Protein AF-A0A951R5T4-F1 (afdb_monomer)

Nearest PDB structures (foldseek):
  4wpy-assembly1_A-2  TM=4.266E-01  e=3.455E-01  Mycobacterium tuberculosis H37Rv
  3v68-assembly1_A  TM=2.823E-01  e=1.811E-01  Pyrococcus furiosus DSM 3638
  6xiq-assembly1_T  TM=3.779E-01  e=1.341E+00  Saccharomyces cerevisiae
  8bik-assembly2_E  TM=6.787E-01  e=8.719E+00  Homo sapiens
  8bik-assembly1_B  TM=6.811E-01  e=9.301E+00  Homo sapiens

pLDDT: mean 79.13, std 13.41, range [44.34, 94.44]

Structure (mmCIF, N/CA/C/O backbone):
data_AF-A0A951R5T4-F1
#
_entry.id   AF-A0A951R5T4-F1
#
loop_
_atom_site.group_PDB
_atom_site.id
_atom_site.type_symbol
_atom_site.label_atom_id
_atom_site.label_alt_id
_atom_site.label_comp_id
_atom_site.label_asym_id
_atom_site.label_entity_id
_atom_site.label_seq_id
_atom_site.pdbx_PDB_ins_code
_atom_site.Cartn_x
_atom_site.Cartn_y
_atom_site.Cartn_z
_atom_site.occupancy
_atom_site.B_iso_or_equiv
_atom_site.auth_seq_id
_atom_site.auth_comp_id
_atom_site.auth_asym_id
_atom_site.auth_atom_id
_atom_site.pdbx_PDB_model_num
ATOM 1 N N . MET A 1 1 ? -2.913 7.608 12.277 1.00 62.88 1 MET A N 1
ATOM 2 C CA . MET A 1 1 ? -2.648 6.157 12.158 1.00 62.88 1 MET A CA 1
ATOM 3 C C . MET A 1 1 ? -1.149 5.922 12.287 1.00 62.88 1 MET A C 1
ATOM 5 O O . MET A 1 1 ? -0.393 6.751 11.792 1.00 62.88 1 MET A O 1
ATOM 9 N N . ASN A 1 2 ? -0.712 4.875 12.992 1.00 77.56 2 ASN A N 1
ATOM 10 C CA . ASN A 1 2 ? 0.714 4.614 13.211 1.00 77.56 2 ASN A CA 1
ATOM 11 C C . ASN A 1 2 ? 1.318 3.940 11.963 1.00 77.56 2 ASN A C 1
ATOM 13 O O . ASN A 1 2 ? 1.061 2.765 11.706 1.00 77.56 2 ASN A O 1
ATOM 17 N N . LYS A 1 3 ? 2.085 4.705 11.175 1.00 82.94 3 LYS A N 1
ATOM 18 C CA . LYS A 1 3 ? 2.721 4.232 9.934 1.00 82.94 3 LYS A CA 1
ATOM 19 C C . LYS A 1 3 ? 3.720 3.103 10.186 1.00 82.94 3 LYS A C 1
ATOM 21 O O . LYS A 1 3 ? 3.840 2.217 9.347 1.00 82.94 3 LYS A O 1
ATOM 26 N N . ASP A 1 4 ? 4.369 3.089 11.348 1.00 84.19 4 ASP A N 1
ATOM 27 C CA . ASP A 1 4 ? 5.335 2.047 11.693 1.00 84.19 4 ASP A CA 1
ATOM 28 C C . ASP A 1 4 ? 4.651 0.702 11.945 1.00 84.19 4 ASP A C 1
ATOM 30 O O . ASP A 1 4 ? 5.157 -0.324 11.498 1.00 84.19 4 ASP A O 1
ATOM 34 N N . LEU A 1 5 ? 3.462 0.698 12.563 1.00 82.25 5 LEU A N 1
ATOM 35 C CA . LEU A 1 5 ? 2.660 -0.525 12.715 1.00 82.25 5 LEU A CA 1
ATOM 36 C C . LEU A 1 5 ? 2.223 -1.088 11.357 1.00 82.25 5 LEU A C 1
ATOM 38 O O . LEU A 1 5 ? 2.315 -2.291 11.135 1.00 82.25 5 LEU A O 1
ATOM 42 N N . ILE A 1 6 ? 1.801 -0.228 10.423 1.00 84.38 6 ILE A N 1
ATOM 43 C CA . ILE A 1 6 ? 1.448 -0.664 9.062 1.00 84.38 6 ILE A CA 1
ATOM 44 C C . ILE A 1 6 ? 2.676 -1.232 8.357 1.00 84.38 6 ILE A C 1
ATOM 46 O O . ILE A 1 6 ? 2.594 -2.306 7.769 1.00 84.38 6 ILE A O 1
ATOM 50 N N . ARG A 1 7 ? 3.818 -0.539 8.445 1.00 88.56 7 ARG A N 1
ATOM 51 C CA . ARG A 1 7 ? 5.074 -0.976 7.827 1.00 88.56 7 ARG A CA 1
ATOM 52 C C . ARG A 1 7 ? 5.498 -2.354 8.346 1.00 88.56 7 ARG A C 1
ATOM 54 O O . ARG A 1 7 ? 5.898 -3.196 7.550 1.00 88.56 7 ARG A O 1
ATOM 61 N N . GLN A 1 8 ? 5.368 -2.599 9.651 1.00 88.56 8 GLN A N 1
ATOM 62 C CA . GLN A 1 8 ? 5.621 -3.907 10.274 1.00 88.56 8 GLN A CA 1
ATOM 63 C C . GLN A 1 8 ? 4.601 -4.975 9.862 1.00 88.56 8 GLN A C 1
ATOM 65 O O . GLN A 1 8 ? 4.933 -6.157 9.814 1.00 88.56 8 GLN A O 1
ATOM 70 N N . GLY A 1 9 ? 3.371 -4.564 9.557 1.00 88.69 9 GLY A N 1
ATOM 71 C CA . GLY A 1 9 ? 2.310 -5.444 9.088 1.00 88.69 9 GLY A CA 1
ATOM 72 C C . GLY A 1 9 ? 2.483 -5.922 7.646 1.00 88.69 9 GLY A C 1
ATOM 73 O O . G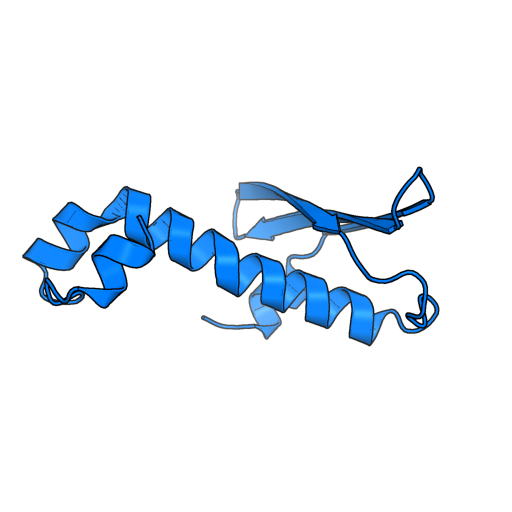LY A 1 9 ? 1.842 -6.902 7.279 1.00 88.69 9 GLY A O 1
ATOM 74 N N . ILE A 1 10 ? 3.315 -5.281 6.815 1.00 91.19 10 ILE A N 1
ATOM 75 C CA . ILE A 1 10 ? 3.557 -5.720 5.429 1.00 91.19 10 ILE A CA 1
ATOM 76 C C . ILE A 1 10 ? 4.229 -7.097 5.457 1.00 91.19 10 ILE A C 1
ATOM 78 O O . ILE A 1 10 ? 5.387 -7.231 5.845 1.00 91.19 10 ILE A O 1
ATOM 82 N N . THR A 1 11 ? 3.498 -8.126 5.029 1.00 91.69 11 THR A N 1
ATOM 83 C CA . THR A 1 11 ? 3.968 -9.517 5.064 1.00 91.69 11 THR A CA 1
ATOM 84 C C . THR A 1 11 ? 4.678 -9.912 3.780 1.00 91.69 11 THR A C 1
ATOM 86 O O . THR A 1 11 ? 5.624 -10.695 3.818 1.00 91.69 11 THR A O 1
ATOM 89 N N . SER A 1 12 ? 4.237 -9.378 2.640 1.00 93.38 12 SER A N 1
ATOM 90 C CA . SER A 1 12 ? 4.880 -9.603 1.350 1.00 93.38 12 SER A CA 1
ATOM 91 C C . SER A 1 12 ? 4.510 -8.514 0.350 1.00 93.38 12 SER A C 1
ATOM 93 O O . SER A 1 12 ? 3.467 -7.867 0.470 1.00 93.38 12 SER A O 1
ATOM 95 N N . TYR A 1 13 ? 5.366 -8.323 -0.648 1.00 94.44 13 TYR A N 1
ATOM 96 C CA . TYR A 1 13 ? 5.029 -7.579 -1.852 1.00 94.44 13 TYR A CA 1
ATOM 97 C C . TYR A 1 13 ? 5.744 -8.183 -3.059 1.00 94.44 13 TYR A C 1
ATOM 99 O O . TYR A 1 13 ? 6.769 -8.852 -2.926 1.00 94.44 13 TYR A O 1
ATOM 107 N N . SER A 1 14 ? 5.193 -7.940 -4.241 1.00 93.44 14 SER A N 1
ATOM 108 C CA . SER A 1 14 ? 5.791 -8.290 -5.523 1.00 93.44 14 SER A CA 1
ATOM 109 C C . SER A 1 14 ? 5.619 -7.133 -6.495 1.00 93.44 14 SER A C 1
ATOM 111 O O . SER A 1 14 ? 4.647 -6.382 -6.409 1.00 93.44 14 SER A O 1
ATOM 113 N N . ILE A 1 15 ? 6.585 -6.993 -7.397 1.00 91.69 15 ILE A N 1
ATOM 114 C CA . ILE A 1 15 ? 6.544 -6.022 -8.486 1.00 91.69 15 ILE A CA 1
ATOM 115 C C . ILE A 1 15 ? 6.310 -6.812 -9.766 1.00 91.69 15 ILE A C 1
ATOM 117 O O . ILE A 1 15 ? 7.062 -7.744 -10.058 1.00 91.69 15 ILE A O 1
ATOM 121 N N . GLN A 1 16 ? 5.260 -6.466 -10.501 1.00 90.31 16 GLN A N 1
ATOM 122 C CA . GLN A 1 16 ? 4.921 -7.089 -11.772 1.00 90.31 16 GLN A CA 1
ATOM 123 C C . GLN A 1 16 ? 5.144 -6.096 -12.905 1.00 90.31 16 GLN A C 1
ATOM 125 O O . GLN A 1 16 ? 4.661 -4.968 -12.865 1.00 90.31 16 GLN A O 1
ATOM 130 N N . PHE A 1 17 ? 5.892 -6.542 -13.911 1.00 88.44 17 PHE A N 1
ATOM 131 C CA . PHE A 1 17 ? 6.131 -5.806 -15.146 1.00 88.44 17 PHE A CA 1
ATOM 132 C C . PHE A 1 17 ? 5.189 -6.378 -16.206 1.00 88.44 17 PHE A C 1
ATOM 134 O O . PHE A 1 17 ? 5.456 -7.445 -16.760 1.00 88.44 17 PHE A O 1
ATOM 141 N N . THR A 1 18 ? 4.052 -5.716 -16.411 1.00 82.00 18 THR A N 1
ATOM 142 C CA . THR A 1 18 ? 3.076 -6.052 -17.459 1.00 82.00 18 THR A CA 1
ATOM 143 C C . THR A 1 18 ? 3.074 -4.940 -18.517 1.00 82.00 18 THR A C 1
ATOM 145 O O . THR A 1 18 ? 4.140 -4.429 -18.845 1.00 82.00 18 THR A O 1
ATOM 148 N N . ASP A 1 19 ? 1.907 -4.521 -19.020 1.00 82.25 19 ASP A N 1
ATOM 149 C CA . ASP A 1 19 ? 1.758 -3.275 -19.790 1.00 82.25 19 ASP A CA 1
ATOM 150 C C . ASP A 1 19 ? 1.978 -2.023 -18.914 1.00 82.25 19 ASP A C 1
ATOM 152 O O . ASP A 1 19 ? 2.082 -0.906 -19.420 1.00 82.25 19 ASP A O 1
ATOM 156 N N . LYS A 1 20 ? 1.988 -2.207 -17.586 1.00 85.00 20 LYS A N 1
ATOM 157 C CA . LYS A 1 20 ? 2.332 -1.219 -16.560 1.00 85.00 20 LYS A CA 1
ATOM 158 C C . LYS A 1 20 ? 3.163 -1.891 -15.472 1.00 85.00 20 LYS A C 1
ATOM 160 O O . LYS A 1 20 ? 3.112 -3.114 -15.303 1.00 85.00 20 LYS A O 1
ATOM 165 N N . VAL A 1 21 ? 3.887 -1.088 -14.697 1.00 89.06 21 VAL A N 1
ATOM 166 C CA . VAL A 1 21 ? 4.547 -1.574 -13.482 1.00 89.06 21 VAL A CA 1
ATOM 167 C C . VAL A 1 21 ? 3.571 -1.491 -12.315 1.00 89.06 21 VAL A C 1
ATOM 169 O O . VAL A 1 21 ? 3.061 -0.420 -11.981 1.00 89.06 21 VAL A O 1
ATOM 172 N N . GLU A 1 22 ? 3.319 -2.630 -11.680 1.00 92.12 22 GLU A N 1
ATOM 173 C CA . GLU A 1 22 ? 2.373 -2.762 -10.575 1.00 92.12 22 GLU A CA 1
ATOM 174 C C . GLU A 1 22 ? 3.065 -3.292 -9.321 1.00 92.12 22 GLU A C 1
ATOM 176 O O . GLU A 1 22 ? 3.887 -4.207 -9.384 1.00 92.12 22 GLU A O 1
ATOM 181 N N . ILE A 1 23 ? 2.703 -2.741 -8.161 1.00 92.62 23 ILE A N 1
ATOM 182 C CA . ILE A 1 23 ? 3.051 -3.306 -6.856 1.00 92.62 23 ILE A CA 1
ATOM 183 C C . ILE A 1 23 ? 1.825 -4.018 -6.322 1.00 92.62 23 ILE A C 1
ATOM 185 O O . ILE A 1 23 ? 0.805 -3.378 -6.082 1.00 92.62 23 ILE A O 1
ATOM 189 N N . LEU A 1 24 ? 1.951 -5.316 -6.073 1.00 93.38 24 LEU A N 1
ATOM 190 C CA . LEU A 1 24 ? 0.977 -6.097 -5.323 1.00 93.38 24 LEU A CA 1
ATOM 191 C C . LEU A 1 24 ? 1.536 -6.343 -3.931 1.00 93.38 24 LEU A C 1
ATOM 193 O O . LEU A 1 24 ? 2.691 -6.747 -3.794 1.00 93.38 24 LEU A O 1
ATOM 197 N N . TYR A 1 25 ? 0.732 -6.133 -2.898 1.00 93.25 25 TYR A N 1
ATOM 198 C CA . TYR A 1 25 ? 1.165 -6.303 -1.519 1.00 93.25 25 TYR A CA 1
ATOM 199 C C . TYR A 1 25 ? 0.107 -6.999 -0.672 1.00 93.25 25 TYR A C 1
ATOM 201 O O . TYR A 1 25 ? -1.097 -6.905 -0.918 1.00 93.25 25 TYR A O 1
ATOM 209 N N . SER A 1 26 ? 0.579 -7.664 0.375 1.00 92.00 26 SER A N 1
ATOM 210 C CA . SER A 1 26 ? -0.237 -8.174 1.464 1.00 92.00 26 SER A CA 1
ATOM 211 C C . SER A 1 26 ? 0.263 -7.594 2.776 1.00 92.00 26 SER A C 1
ATOM 213 O O . SER A 1 26 ? 1.469 -7.500 3.016 1.00 92.00 26 SER A O 1
ATOM 215 N N . PHE A 1 27 ? -0.658 -7.227 3.653 1.00 89.12 27 PHE A N 1
ATOM 216 C CA . PHE A 1 27 ? -0.313 -6.788 4.992 1.00 89.12 27 PHE A CA 1
ATOM 217 C C . PHE A 1 27 ? -1.334 -7.308 5.999 1.00 89.12 27 PHE A C 1
ATOM 219 O O . PHE A 1 27 ? -2.500 -7.545 5.678 1.00 89.12 27 PHE A O 1
ATOM 226 N N . LYS A 1 28 ? -0.867 -7.527 7.222 1.00 87.00 28 LYS A N 1
ATOM 227 C CA . LYS A 1 28 ? -1.656 -8.021 8.337 1.00 87.00 28 LYS A CA 1
ATOM 228 C C . LYS A 1 28 ? -1.824 -6.908 9.361 1.00 87.00 28 LYS A C 1
ATOM 230 O O . LYS A 1 28 ? -0.832 -6.357 9.834 1.00 87.00 28 LYS A O 1
ATOM 235 N N . LEU A 1 29 ? -3.069 -6.602 9.703 1.00 80.44 29 LEU A N 1
ATOM 236 C CA . LEU A 1 29 ? -3.412 -5.717 10.812 1.00 80.44 29 LEU A CA 1
ATOM 237 C C . LEU A 1 29 ? -4.160 -6.553 11.847 1.00 80.44 29 LEU A C 1
ATOM 239 O O . LEU A 1 29 ? -5.233 -7.072 11.555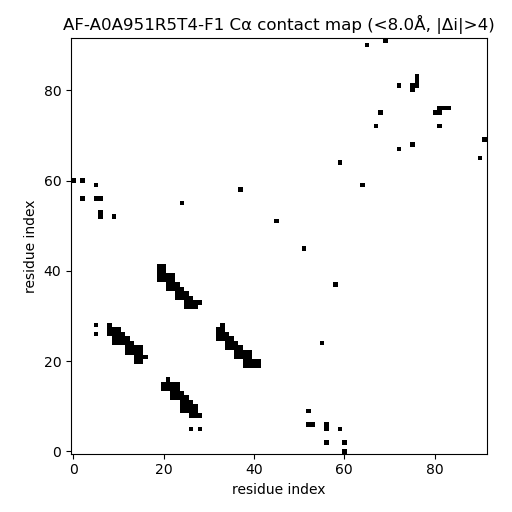 1.00 80.44 29 LEU A O 1
ATOM 243 N N . ASP A 1 30 ? -3.555 -6.739 13.018 1.00 77.12 30 ASP A N 1
ATOM 244 C CA . ASP A 1 30 ? -4.028 -7.665 14.053 1.00 77.12 30 ASP A CA 1
ATOM 245 C C . ASP A 1 30 ? -4.282 -9.086 13.513 1.00 77.12 30 ASP A C 1
ATOM 247 O O . ASP A 1 30 ? -3.333 -9.837 13.275 1.00 77.12 30 ASP A O 1
ATOM 251 N N . SER A 1 31 ? -5.542 -9.478 13.313 1.00 77.69 31 SER A N 1
ATOM 252 C CA . SER A 1 31 ? -5.949 -10.779 12.765 1.00 77.69 31 SER A CA 1
ATOM 253 C C . SER A 1 31 ? -6.190 -10.774 11.258 1.00 77.69 31 SER A C 1
ATOM 255 O O . SER A 1 31 ? -6.209 -11.845 10.649 1.00 77.69 31 SER A O 1
ATOM 257 N N . ASP A 1 32 ? -6.339 -9.599 10.653 1.00 81.94 32 ASP A N 1
ATOM 258 C CA . ASP A 1 32 ? -6.906 -9.467 9.319 1.00 81.94 32 ASP A CA 1
ATOM 259 C C . ASP A 1 32 ? -5.803 -9.344 8.276 1.00 81.94 32 ASP A C 1
ATOM 261 O O . ASP A 1 32 ? -4.994 -8.411 8.291 1.00 81.94 32 ASP A O 1
ATOM 265 N N . LEU A 1 33 ? -5.777 -10.301 7.348 1.00 85.12 33 LEU A N 1
ATOM 266 C CA . LEU A 1 33 ? -4.935 -10.231 6.163 1.00 85.12 33 LEU A CA 1
ATOM 267 C C . LEU A 1 33 ? -5.671 -9.436 5.088 1.00 85.12 33 LEU A C 1
ATOM 269 O O . LEU A 1 33 ? -6.752 -9.825 4.646 1.00 85.12 33 LEU A O 1
ATOM 273 N N . LYS A 1 34 ? -5.058 -8.346 4.637 1.00 85.31 34 LYS A N 1
ATOM 274 C CA . LYS A 1 34 ? -5.552 -7.543 3.524 1.00 85.31 34 LYS A CA 1
ATOM 275 C C . LYS A 1 34 ? -4.527 -7.528 2.401 1.00 85.31 34 LYS A C 1
ATOM 277 O O . LYS A 1 34 ? -3.318 -7.517 2.637 1.00 85.31 34 LYS A O 1
ATOM 282 N N . CYS A 1 35 ? -5.031 -7.505 1.176 1.00 88.44 35 CYS A N 1
ATOM 283 C CA . CYS A 1 35 ? -4.226 -7.405 -0.033 1.00 88.44 35 CYS A CA 1
ATOM 284 C C . CYS A 1 35 ? -4.608 -6.136 -0.789 1.00 88.44 35 CYS A C 1
ATOM 286 O O . CYS A 1 35 ? -5.750 -5.683 -0.718 1.00 88.44 35 CYS A O 1
ATOM 288 N N . GLY A 1 36 ? -3.657 -5.573 -1.517 1.00 88.19 36 GLY A N 1
ATOM 289 C CA . GLY A 1 36 ? -3.893 -4.425 -2.376 1.00 88.19 36 GLY A CA 1
ATOM 290 C C . GLY A 1 36 ? -2.893 -4.388 -3.515 1.00 88.19 36 GLY A C 1
ATOM 291 O O . GLY A 1 36 ? -1.894 -5.110 -3.512 1.00 88.19 36 GLY A O 1
ATOM 292 N N . TYR A 1 37 ? -3.177 -3.542 -4.494 1.00 92.00 37 TYR A N 1
ATOM 293 C CA . TYR A 1 37 ? -2.253 -3.273 -5.580 1.00 92.00 37 TYR A CA 1
ATOM 294 C C . TYR A 1 37 ? -2.372 -1.826 -6.045 1.00 92.00 37 TYR A C 1
ATOM 296 O O . TYR A 1 37 ? -3.407 -1.190 -5.838 1.00 92.00 37 TYR A O 1
ATOM 304 N N . PHE A 1 38 ? -1.312 -1.311 -6.662 1.00 91.25 38 PHE A N 1
ATOM 305 C CA . PHE A 1 38 ? -1.328 -0.022 -7.346 1.00 91.25 38 PHE A CA 1
ATOM 306 C C . PHE A 1 38 ? -0.278 0.048 -8.451 1.00 91.25 38 PHE A C 1
ATOM 308 O O . PHE A 1 38 ? 0.730 -0.657 -8.425 1.00 91.25 38 PHE A O 1
ATOM 315 N N . ASN A 1 39 ? -0.528 0.936 -9.412 1.00 90.69 39 ASN A N 1
ATOM 316 C CA . ASN A 1 39 ? 0.386 1.223 -10.511 1.00 90.69 39 ASN A CA 1
ATOM 317 C C . ASN A 1 39 ? 1.464 2.216 -10.071 1.00 90.69 39 ASN A C 1
ATOM 319 O O . ASN A 1 39 ? 1.178 3.171 -9.344 1.00 90.69 39 ASN A O 1
ATOM 323 N N . ILE A 1 40 ? 2.681 2.027 -10.567 1.00 86.69 40 ILE A N 1
ATOM 324 C CA . ILE A 1 40 ? 3.810 2.935 -10.370 1.00 86.69 40 ILE A CA 1
ATOM 325 C C . ILE A 1 40 ? 4.423 3.321 -11.713 1.00 86.69 40 ILE A C 1
ATOM 327 O O . ILE A 1 40 ? 4.254 2.624 -12.711 1.00 86.69 40 ILE A O 1
ATOM 331 N N . ASN A 1 41 ? 5.120 4.456 -11.736 1.00 81.38 41 ASN A N 1
ATOM 332 C CA . ASN A 1 41 ? 5.830 4.883 -12.935 1.00 81.38 41 ASN A CA 1
ATOM 333 C C . ASN A 1 41 ? 7.034 3.961 -13.201 1.00 81.38 41 ASN A C 1
ATOM 335 O O . ASN A 1 41 ? 7.702 3.530 -12.260 1.00 81.38 41 ASN A O 1
ATOM 339 N N . GLU A 1 42 ? 7.326 3.694 -14.472 1.00 75.44 42 GLU A N 1
ATOM 340 C CA . GLU A 1 42 ? 8.412 2.794 -14.887 1.00 7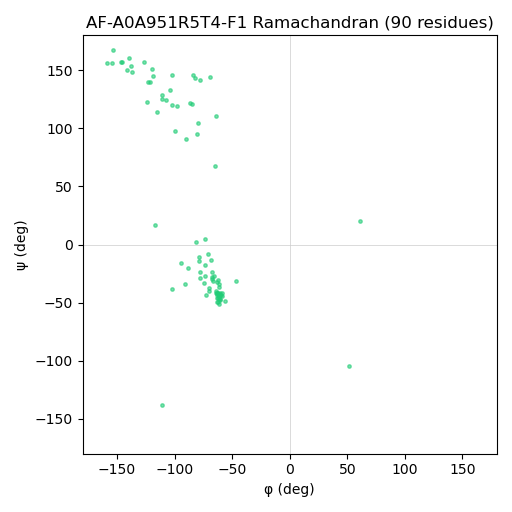5.44 42 GLU A CA 1
ATOM 341 C C . GLU A 1 42 ? 9.799 3.361 -14.547 1.00 75.44 42 GLU A C 1
ATOM 343 O O . GLU A 1 42 ? 10.742 2.608 -14.321 1.00 75.44 42 GLU A O 1
ATOM 348 N N . ASP A 1 43 ? 9.903 4.687 -14.413 1.00 80.81 43 ASP A N 1
ATOM 349 C CA . ASP A 1 43 ? 11.146 5.411 -14.108 1.00 80.81 43 ASP A CA 1
ATOM 350 C C . ASP A 1 43 ? 11.619 5.273 -12.645 1.00 80.81 43 ASP A C 1
ATOM 352 O O . ASP A 1 43 ? 12.565 5.942 -12.215 1.00 80.81 43 ASP A O 1
ATOM 356 N N . MET A 1 44 ? 10.946 4.458 -11.830 1.00 80.81 44 MET A N 1
ATOM 357 C CA . MET A 1 44 ? 11.247 4.344 -10.406 1.00 80.81 44 MET A CA 1
ATOM 358 C C . MET A 1 44 ? 12.386 3.364 -10.112 1.00 80.81 44 MET A C 1
ATOM 360 O O . MET A 1 44 ? 12.535 2.317 -10.735 1.00 80.81 44 MET A O 1
ATOM 364 N N . ASN A 1 45 ? 13.182 3.665 -9.083 1.00 81.88 45 ASN A N 1
ATOM 365 C CA . ASN A 1 45 ? 14.231 2.756 -8.634 1.00 81.88 45 ASN A CA 1
ATOM 366 C C . ASN A 1 45 ? 13.660 1.639 -7.742 1.00 81.88 45 ASN A C 1
ATOM 368 O O . ASN A 1 45 ? 13.552 1.794 -6.524 1.00 81.88 45 ASN A O 1
ATOM 372 N N . PHE A 1 46 ? 13.368 0.488 -8.348 1.00 82.50 46 PHE A N 1
ATOM 373 C CA . PHE A 1 46 ? 12.835 -0.695 -7.658 1.00 82.50 46 PHE A CA 1
ATOM 374 C C . PHE A 1 46 ? 13.844 -1.409 -6.743 1.00 82.50 46 PHE A C 1
ATOM 376 O O . PHE A 1 46 ? 13.460 -2.293 -5.981 1.00 82.50 46 PHE A O 1
ATOM 383 N N . ASN A 1 47 ? 15.127 -1.029 -6.764 1.00 85.00 47 ASN A N 1
ATOM 384 C CA . ASN A 1 47 ? 16.126 -1.604 -5.855 1.00 85.00 47 ASN A CA 1
ATOM 385 C C . ASN A 1 47 ? 16.051 -1.006 -4.442 1.00 85.00 47 ASN A C 1
ATOM 387 O O . ASN A 1 47 ? 16.680 -1.523 -3.518 1.00 85.00 47 ASN A O 1
ATOM 391 N N . ASN A 1 48 ? 15.294 0.079 -4.249 1.00 89.25 48 ASN A N 1
ATOM 392 C CA . ASN A 1 48 ? 15.104 0.682 -2.938 1.00 89.25 48 ASN A CA 1
ATOM 393 C C . ASN A 1 48 ? 13.883 0.072 -2.230 1.00 89.25 48 ASN A C 1
ATOM 395 O O . ASN A 1 48 ? 12.757 0.551 -2.360 1.00 89.25 48 ASN A O 1
ATOM 399 N N . GLN A 1 49 ? 14.123 -0.985 -1.453 1.00 87.62 49 GLN A N 1
ATOM 400 C CA . GLN A 1 49 ? 13.067 -1.685 -0.715 1.00 87.62 49 GLN A CA 1
ATOM 401 C C . GLN A 1 49 ? 12.349 -0.800 0.312 1.00 87.62 49 GLN A C 1
ATOM 403 O O . GLN A 1 49 ? 11.151 -0.977 0.528 1.00 87.62 49 GLN A O 1
ATOM 408 N N . GLU A 1 50 ? 13.052 0.143 0.942 1.00 89.31 50 GLU A N 1
ATOM 409 C CA . GLU A 1 50 ? 12.440 1.048 1.920 1.00 89.31 50 GLU A CA 1
ATOM 410 C C . GLU A 1 50 ? 11.505 2.045 1.230 1.00 89.31 50 GLU A C 1
ATOM 412 O O . GLU A 1 50 ? 10.381 2.235 1.683 1.00 89.31 50 GLU A O 1
ATOM 417 N N . LEU A 1 51 ? 11.895 2.566 0.060 1.00 90.25 51 LEU A N 1
ATOM 418 C CA . LEU A 1 51 ? 11.009 3.392 -0.764 1.00 90.25 51 LEU A CA 1
ATOM 419 C C . LEU A 1 51 ? 9.733 2.633 -1.161 1.00 90.25 51 LEU A C 1
ATOM 421 O O . LEU A 1 51 ? 8.638 3.176 -1.051 1.00 90.25 51 LEU A O 1
ATOM 425 N N . ILE A 1 52 ? 9.856 1.370 -1.579 1.00 90.94 52 ILE A N 1
ATOM 426 C CA . ILE A 1 52 ? 8.700 0.538 -1.947 1.00 90.94 52 ILE A CA 1
ATOM 427 C C . ILE A 1 52 ? 7.761 0.337 -0.753 1.00 90.94 52 ILE A C 1
ATOM 429 O O . ILE A 1 52 ? 6.549 0.513 -0.882 1.00 90.94 52 ILE A O 1
ATOM 433 N N . LYS A 1 53 ? 8.303 0.001 0.423 1.00 90.88 53 LYS A N 1
ATOM 434 C CA . LYS A 1 53 ? 7.495 -0.140 1.641 1.00 90.88 53 LYS A CA 1
ATOM 435 C C . LYS A 1 53 ? 6.801 1.163 2.008 1.00 90.88 53 LYS A C 1
ATOM 437 O O . LYS A 1 53 ? 5.628 1.127 2.361 1.00 90.88 53 LYS A O 1
ATOM 442 N N . ASP A 1 54 ? 7.483 2.296 1.896 1.00 92.44 54 ASP A N 1
ATOM 443 C CA . ASP A 1 54 ? 6.904 3.605 2.196 1.00 92.44 54 ASP A CA 1
ATOM 444 C C . ASP A 1 54 ? 5.735 3.923 1.269 1.00 92.44 54 ASP A C 1
ATOM 446 O O . ASP A 1 54 ? 4.678 4.347 1.731 1.00 92.44 54 ASP A O 1
ATOM 450 N N . MET A 1 55 ? 5.866 3.617 -0.021 1.00 91.62 55 MET A N 1
ATOM 451 C CA . MET A 1 55 ? 4.770 3.758 -0.977 1.00 91.62 55 MET A CA 1
ATOM 452 C C . MET A 1 55 ? 3.588 2.844 -0.654 1.00 91.62 55 MET A C 1
ATOM 454 O O . MET A 1 55 ? 2.441 3.283 -0.729 1.00 91.62 55 MET A O 1
ATOM 458 N N . ILE A 1 56 ? 3.847 1.593 -0.262 1.00 92.25 56 ILE A N 1
ATOM 459 C CA . ILE A 1 56 ? 2.796 0.669 0.181 1.00 92.25 56 ILE A CA 1
ATOM 460 C C . ILE A 1 56 ? 2.090 1.225 1.424 1.00 92.25 56 ILE A C 1
ATOM 462 O O . ILE A 1 56 ? 0.862 1.227 1.474 1.00 92.25 56 ILE A O 1
ATOM 466 N N . VAL A 1 57 ? 2.832 1.744 2.407 1.00 91.56 57 VAL A N 1
ATOM 467 C CA . VAL A 1 57 ? 2.256 2.363 3.612 1.00 91.56 57 VAL A CA 1
ATOM 468 C C . VAL A 1 57 ? 1.381 3.558 3.243 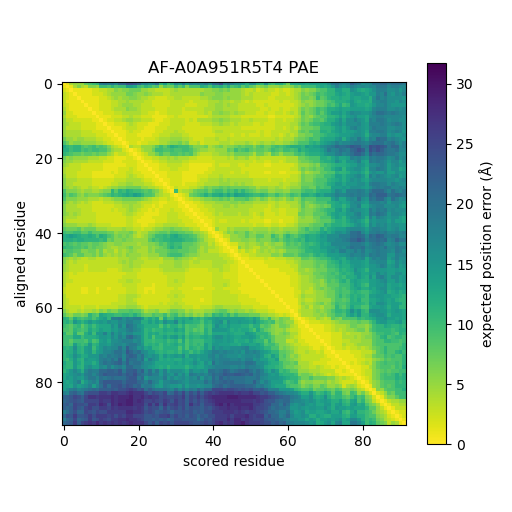1.00 91.56 57 VAL A C 1
ATOM 470 O O . VAL A 1 57 ? 0.256 3.645 3.729 1.00 91.56 57 VAL A O 1
ATOM 473 N N . GLU A 1 58 ? 1.848 4.455 2.373 1.00 90.25 58 GLU A N 1
ATOM 474 C CA . GLU A 1 58 ? 1.046 5.591 1.905 1.00 90.25 58 GLU A CA 1
ATOM 475 C C . GLU A 1 58 ? -0.218 5.126 1.177 1.00 90.25 58 GLU A C 1
ATOM 477 O O . GLU A 1 58 ? -1.305 5.637 1.441 1.00 90.25 58 GLU A O 1
ATOM 482 N N . HIS A 1 59 ? -0.116 4.119 0.308 1.00 89.69 59 HIS A N 1
ATOM 483 C CA . HIS A 1 59 ? -1.272 3.554 -0.382 1.00 89.69 59 HIS A CA 1
ATOM 484 C C . HIS A 1 59 ? -2.290 2.949 0.599 1.00 89.69 59 HIS A C 1
ATOM 486 O O . HIS A 1 59 ? -3.493 3.178 0.469 1.00 89.69 59 HIS A O 1
ATOM 492 N N . ILE A 1 60 ? -1.822 2.223 1.618 1.00 86.44 60 ILE A N 1
ATOM 493 C CA . ILE A 1 60 ? -2.664 1.663 2.680 1.00 86.44 60 ILE A CA 1
ATOM 494 C C . ILE A 1 60 ? -3.346 2.781 3.470 1.00 86.44 60 ILE A C 1
ATOM 496 O O . ILE A 1 60 ? -4.558 2.745 3.657 1.00 86.44 60 ILE A O 1
ATOM 500 N N . VAL A 1 61 ? -2.597 3.787 3.920 1.00 83.75 61 VAL A N 1
ATOM 501 C CA . VAL A 1 61 ? -3.144 4.917 4.683 1.00 83.75 61 VAL A CA 1
ATOM 502 C C . VAL A 1 61 ? -4.196 5.656 3.859 1.00 83.75 61 VAL A C 1
ATOM 504 O O . VAL A 1 61 ? -5.270 5.952 4.375 1.00 83.75 61 VAL A O 1
ATOM 507 N N . ASN A 1 62 ? -3.931 5.895 2.576 1.00 81.56 62 ASN A N 1
ATOM 508 C CA . ASN A 1 62 ? -4.821 6.663 1.713 1.00 81.56 62 ASN A CA 1
ATOM 509 C C . ASN A 1 62 ? -6.088 5.912 1.298 1.00 81.56 62 ASN A C 1
ATOM 511 O O . ASN A 1 62 ? -7.090 6.571 1.034 1.00 81.56 62 ASN A O 1
ATOM 515 N N . ASN A 1 63 ? -6.074 4.578 1.244 1.00 77.94 63 ASN A N 1
ATOM 516 C CA . ASN A 1 63 ? -7.245 3.799 0.831 1.00 77.94 63 ASN A CA 1
ATOM 517 C C . ASN A 1 63 ? -7.994 3.175 2.009 1.00 77.94 63 ASN A C 1
ATOM 519 O O . ASN A 1 63 ? -9.211 3.246 2.043 1.00 77.94 63 ASN A O 1
ATOM 523 N N . ILE A 1 64 ? -7.312 2.681 3.043 1.00 68.69 64 ILE A N 1
ATOM 524 C CA . ILE A 1 64 ? -7.991 2.076 4.201 1.00 68.69 64 ILE A CA 1
ATOM 525 C C . ILE A 1 64 ? -8.639 3.120 5.094 1.00 68.69 64 ILE A C 1
ATOM 527 O O . ILE A 1 64 ? -9.691 2.848 5.657 1.00 68.69 64 ILE A O 1
ATOM 531 N N . ILE A 1 65 ? -8.064 4.321 5.217 1.00 63.66 65 ILE A N 1
ATOM 532 C CA . ILE A 1 65 ? -8.770 5.411 5.903 1.00 63.66 65 ILE A CA 1
ATOM 533 C C . ILE A 1 65 ? -10.024 5.784 5.119 1.00 63.66 65 ILE A C 1
ATOM 535 O O . ILE A 1 65 ? -11.062 6.008 5.732 1.00 63.66 65 ILE A O 1
ATOM 539 N N . LYS A 1 66 ? -9.952 5.822 3.784 1.00 66.50 66 LYS A N 1
ATOM 540 C CA . LYS A 1 66 ? -11.131 6.095 2.960 1.00 66.50 66 LYS A CA 1
ATOM 541 C C . LYS A 1 66 ? -12.178 5.008 3.140 1.00 66.50 66 LYS A C 1
ATOM 543 O O . LYS A 1 66 ? -13.305 5.351 3.461 1.00 66.50 66 LYS A O 1
ATOM 548 N N . ASP A 1 67 ? -11.804 3.740 3.035 1.00 69.56 67 ASP A N 1
ATOM 549 C CA . ASP A 1 67 ? -12.728 2.618 3.202 1.00 69.56 67 ASP A CA 1
ATOM 550 C C . ASP A 1 67 ? -13.310 2.580 4.622 1.00 69.56 67 ASP A C 1
ATOM 552 O O . ASP A 1 67 ? -14.517 2.490 4.783 1.00 69.56 67 ASP A O 1
ATOM 556 N N . PHE A 1 68 ? -12.500 2.792 5.665 1.00 68.56 68 PHE A N 1
ATOM 557 C CA . PHE A 1 68 ? -12.985 2.884 7.045 1.00 68.56 68 PHE A CA 1
ATOM 558 C C . PHE A 1 68 ? -13.960 4.050 7.247 1.00 68.56 68 PHE A C 1
ATOM 560 O O . PHE A 1 68 ? -14.987 3.879 7.904 1.00 68.56 68 PHE A O 1
ATOM 567 N N . ILE A 1 69 ? -13.654 5.231 6.698 1.00 66.94 69 ILE A N 1
ATOM 568 C CA . ILE A 1 69 ? -14.554 6.388 6.753 1.00 66.94 69 ILE A CA 1
ATOM 569 C C . ILE A 1 69 ? -15.839 6.093 5.980 1.00 66.94 69 ILE A C 1
ATOM 571 O O . ILE A 1 69 ? -16.899 6.442 6.483 1.00 66.94 69 ILE A O 1
ATOM 575 N N . LYS A 1 70 ? -15.770 5.448 4.808 1.00 70.69 70 L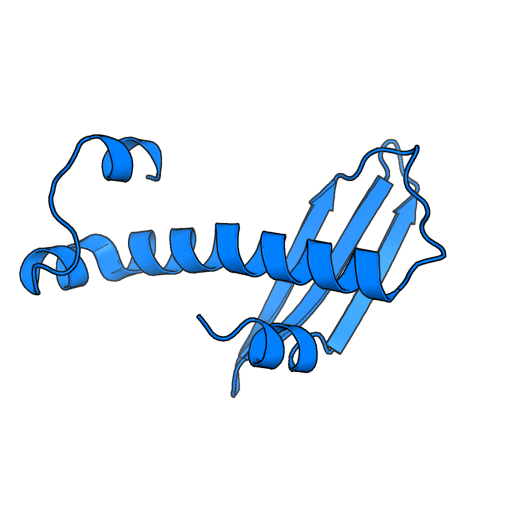YS A N 1
ATOM 576 C CA . LYS A 1 70 ? -16.952 5.043 4.031 1.00 70.69 70 LYS A CA 1
ATOM 577 C C . LYS A 1 70 ? -17.814 4.058 4.816 1.00 70.69 70 LYS A C 1
ATOM 579 O O . LYS A 1 70 ? -18.999 4.315 5.004 1.00 70.69 70 LYS A O 1
ATOM 584 N N . ASP A 1 71 ? -17.208 2.996 5.334 1.00 74.38 71 ASP A N 1
ATOM 585 C CA . ASP A 1 71 ? -17.893 1.915 6.046 1.00 74.38 71 ASP A CA 1
ATOM 586 C C . ASP A 1 71 ? -18.516 2.384 7.368 1.00 74.38 71 ASP A C 1
ATOM 588 O O . ASP A 1 71 ? -19.507 1.821 7.825 1.00 74.38 71 ASP A O 1
ATOM 592 N N . ASN A 1 72 ? -17.955 3.427 7.991 1.00 72.88 72 ASN A N 1
ATOM 593 C CA . ASN A 1 72 ? -18.391 3.932 9.296 1.00 72.88 72 ASN A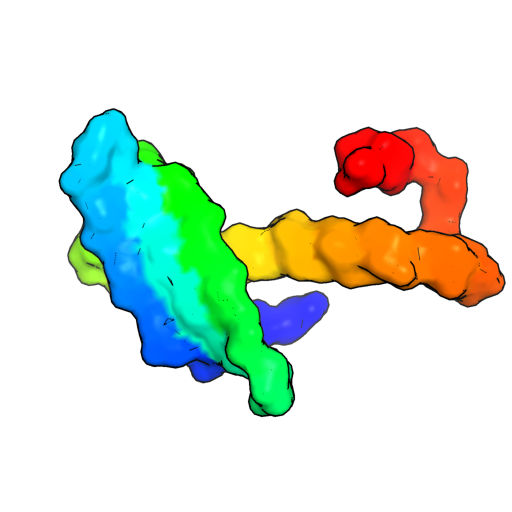 CA 1
ATOM 594 C C . ASN A 1 72 ? -18.927 5.370 9.232 1.00 72.88 72 ASN A C 1
ATOM 596 O O . ASN A 1 72 ? -19.024 6.030 10.269 1.00 72.88 72 ASN A O 1
ATOM 600 N N . TYR A 1 73 ? -19.272 5.872 8.042 1.00 68.38 73 TYR A N 1
ATOM 601 C CA . TYR A 1 73 ? -19.602 7.284 7.823 1.00 68.38 73 TYR A CA 1
ATOM 602 C C . TYR A 1 73 ? -20.739 7.770 8.727 1.00 68.38 73 TYR A C 1
ATOM 604 O O . TYR A 1 73 ? -20.603 8.793 9.402 1.00 68.38 73 TYR A O 1
ATOM 612 N N . GLU A 1 74 ? -21.836 7.012 8.792 1.00 70.94 74 GLU A N 1
ATOM 613 C CA . GLU A 1 74 ? -23.000 7.342 9.621 1.00 70.94 74 GLU A CA 1
ATOM 614 C C . GLU A 1 74 ? -22.631 7.408 11.108 1.00 70.94 74 GLU A C 1
ATOM 616 O O . GLU A 1 74 ? -22.921 8.397 11.781 1.00 70.94 74 GLU A O 1
ATOM 621 N N . MET A 1 75 ? -21.909 6.401 11.610 1.00 74.56 75 MET A N 1
ATOM 622 C CA . MET A 1 75 ? -21.466 6.351 13.005 1.00 74.56 75 MET A CA 1
ATOM 623 C C . MET A 1 75 ? -20.532 7.520 13.343 1.00 74.56 75 MET A C 1
ATOM 625 O O . MET A 1 75 ? -20.698 8.182 14.367 1.00 74.56 75 MET A O 1
ATOM 629 N N . LEU A 1 76 ? -19.552 7.798 12.483 1.00 72.06 76 LEU A N 1
ATOM 630 C CA . LEU A 1 76 ? -18.578 8.872 12.684 1.00 72.06 76 LEU A CA 1
ATOM 631 C C . LEU A 1 76 ? -19.222 10.263 12.617 1.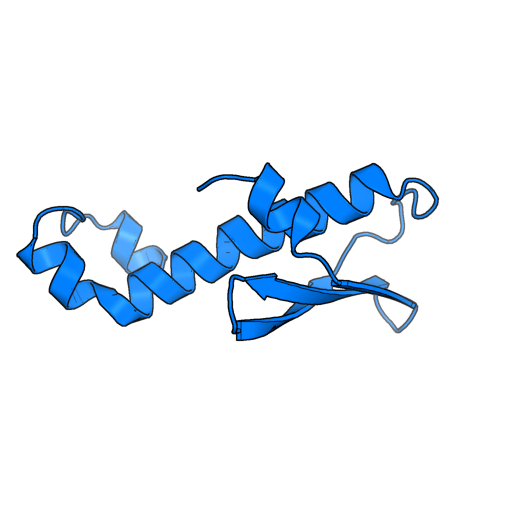00 72.06 76 LEU A C 1
ATOM 633 O O . LEU A 1 76 ? -18.780 11.172 13.324 1.00 72.06 76 LEU A O 1
ATOM 637 N N . THR A 1 77 ? -20.279 10.415 11.819 1.00 69.56 77 THR A N 1
ATOM 638 C CA . THR A 1 77 ? -21.079 11.643 11.737 1.00 69.56 77 THR A CA 1
ATOM 639 C C . THR A 1 77 ? -21.936 11.813 12.995 1.00 69.56 77 THR A C 1
ATOM 641 O O . THR A 1 77 ? -21.932 12.886 13.595 1.00 69.56 77 THR A O 1
ATOM 644 N N . MET A 1 78 ? -22.583 10.746 13.484 1.00 72.94 78 MET A N 1
ATOM 645 C CA . MET A 1 78 ? -23.334 10.766 14.752 1.00 72.94 78 MET A CA 1
ATOM 646 C C . MET A 1 78 ? -22.449 11.093 15.961 1.00 72.94 78 MET A C 1
ATOM 648 O O . MET A 1 78 ? -22.878 11.793 16.877 1.00 72.94 78 MET A O 1
ATOM 652 N N . LEU A 1 79 ? -21.204 10.613 15.960 1.00 74.81 79 LEU A N 1
ATOM 653 C CA . LEU A 1 79 ? -20.209 10.902 16.995 1.00 74.81 79 LEU A CA 1
ATOM 654 C C . LEU A 1 79 ? -19.499 12.254 16.799 1.00 74.81 79 LEU A C 1
ATOM 656 O O . LEU A 1 79 ? -18.632 12.610 17.595 1.00 74.81 79 LEU A O 1
ATOM 660 N N . ASN A 1 80 ? -19.870 13.023 15.769 1.00 71.06 80 ASN A N 1
ATOM 661 C CA . ASN A 1 80 ? -19.321 14.344 15.455 1.00 71.06 80 ASN A CA 1
ATOM 662 C C . ASN A 1 80 ? -17.806 14.349 15.151 1.00 71.06 80 ASN A C 1
ATOM 664 O O . ASN A 1 80 ? -17.150 15.390 15.230 1.00 71.06 80 ASN A O 1
ATOM 668 N N . TYR A 1 81 ? -17.239 13.190 14.796 1.00 60.72 81 TYR A N 1
ATOM 669 C CA . TYR A 1 81 ? -15.842 13.058 14.366 1.00 60.72 81 TYR A CA 1
ATOM 670 C C . TYR A 1 81 ? -15.636 13.503 12.920 1.00 60.72 81 TYR A C 1
ATOM 672 O O . TYR A 1 81 ? -14.530 13.882 12.537 1.00 60.72 81 TYR A O 1
ATOM 680 N N . VAL A 1 82 ? -16.703 13.478 12.126 1.00 63.44 82 VAL A N 1
ATOM 681 C CA . VAL A 1 82 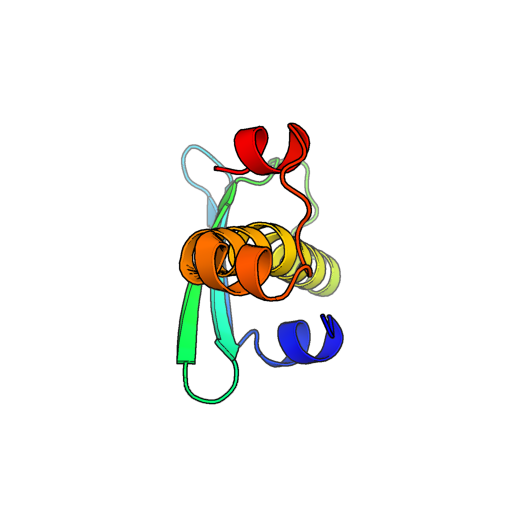? -16.731 13.961 10.751 1.00 63.44 82 VAL A CA 1
ATOM 682 C C . VAL A 1 82 ? -17.834 15.007 10.661 1.00 63.44 82 VAL A C 1
ATOM 684 O O . VAL A 1 82 ? -18.985 14.731 10.987 1.00 63.44 82 VAL A O 1
ATOM 687 N N . LYS A 1 83 ? -17.482 16.227 10.248 1.00 61.12 83 LYS A N 1
ATOM 688 C CA . LYS A 1 83 ? -18.481 17.235 9.880 1.00 61.12 83 LYS A CA 1
ATOM 689 C C . LYS A 1 83 ? -18.991 16.903 8.482 1.00 61.12 83 LYS A C 1
ATOM 691 O O . LYS A 1 83 ? -18.193 16.507 7.632 1.00 61.12 83 LYS A O 1
ATOM 696 N N . GLU A 1 84 ? -20.287 17.079 8.235 1.00 56.50 84 GLU A N 1
ATOM 697 C CA . GLU A 1 84 ? -20.879 17.032 6.891 1.00 56.50 84 GLU A CA 1
ATOM 698 C C . GLU A 1 84 ? -20.342 18.186 6.021 1.00 56.50 84 GLU A C 1
ATOM 700 O O . GLU A 1 84 ? -21.055 19.123 5.676 1.00 56.50 84 GLU A O 1
ATOM 705 N N . ASP A 1 85 ? -19.058 18.157 5.676 1.00 52.00 85 ASP A N 1
ATOM 706 C CA . ASP A 1 85 ? -18.436 19.109 4.766 1.00 52.00 85 ASP A CA 1
ATOM 707 C C . ASP A 1 85 ? -18.255 18.473 3.386 1.00 52.00 85 ASP A C 1
ATOM 709 O O . ASP A 1 85 ? -17.980 17.276 3.250 1.00 52.00 85 ASP A O 1
ATOM 713 N N . LYS A 1 86 ? -18.394 19.298 2.339 1.00 48.84 86 LYS A N 1
ATOM 714 C CA . LYS A 1 86 ? -18.327 18.906 0.914 1.00 48.84 86 LYS A CA 1
ATOM 715 C C . LYS A 1 86 ? -17.146 17.990 0.564 1.00 48.84 86 LYS A C 1
ATOM 717 O O . LYS A 1 86 ? -17.286 17.147 -0.312 1.00 48.84 86 LYS A O 1
ATOM 722 N N . ILE A 1 87 ? -16.024 18.128 1.268 1.00 46.50 87 ILE A N 1
ATOM 723 C CA . ILE A 1 87 ? -14.790 17.360 1.054 1.00 46.50 87 ILE A CA 1
ATOM 724 C C . ILE A 1 87 ? -15.002 15.856 1.308 1.00 46.50 87 ILE A C 1
ATOM 726 O O . ILE A 1 87 ? -14.407 15.028 0.628 1.00 46.50 87 ILE A O 1
ATOM 730 N N . VAL A 1 88 ? -15.886 15.474 2.238 1.00 49.97 88 VAL A N 1
ATOM 731 C CA . VAL A 1 88 ? -16.158 14.055 2.531 1.00 49.97 88 VAL A CA 1
ATOM 732 C C . VAL A 1 88 ? -17.080 13.428 1.484 1.00 49.97 88 VAL A C 1
ATOM 734 O O . VAL A 1 88 ? -16.941 12.250 1.173 1.00 49.97 88 VAL A O 1
ATOM 737 N N . LYS A 1 89 ? -17.953 14.226 0.855 1.00 47.12 89 LYS A N 1
ATOM 738 C CA . LYS A 1 89 ? -18.741 13.786 -0.308 1.00 47.12 89 LYS A CA 1
ATOM 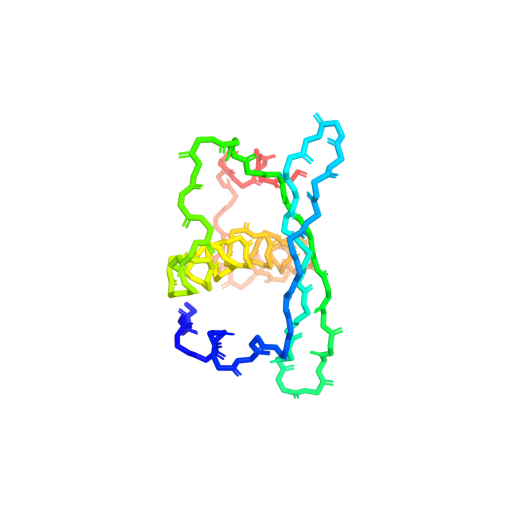739 C C . LYS A 1 89 ? -17.887 13.526 -1.548 1.00 47.12 89 LYS A C 1
ATOM 741 O O . LYS A 1 89 ? -18.283 12.704 -2.356 1.00 47.12 89 LYS A O 1
ATOM 746 N N . GLU A 1 90 ? -16.747 14.198 -1.700 1.00 44.34 90 GLU A N 1
ATOM 747 C CA . GLU A 1 90 ? -15.791 13.927 -2.789 1.00 44.34 90 GLU A CA 1
ATOM 748 C C . GLU A 1 90 ? -14.906 12.697 -2.516 1.00 44.34 90 GLU A C 1
ATOM 750 O O . GLU A 1 90 ? -14.247 12.191 -3.423 1.00 44.34 90 GLU A O 1
ATOM 755 N N . LEU A 1 91 ? -14.881 12.211 -1.270 1.00 47.03 91 LEU A N 1
ATOM 756 C CA . LEU A 1 91 ? -14.198 10.975 -0.885 1.00 47.03 91 LEU A CA 1
ATOM 757 C C . LEU A 1 91 ? -15.091 9.730 -1.023 1.00 47.03 91 LEU A C 1
ATOM 759 O O . LEU A 1 91 ? -14.536 8.631 -1.100 1.00 47.03 91 LEU A O 1
ATOM 763 N N . LEU A 1 92 ? -16.423 9.894 -1.054 1.00 44.97 92 LEU A N 1
ATOM 764 C CA . LEU A 1 92 ? -17.438 8.856 -1.311 1.00 44.97 92 LEU A CA 1
ATOM 765 C C . LEU A 1 92 ? -17.536 8.527 -2.802 1.00 44.97 92 LEU A C 1
ATOM 767 O O . LEU A 1 92 ? -17.451 7.310 -3.096 1.00 44.97 92 LEU A O 1
#

Solvent-accessible surface area (backbone atoms only — not comparable to full-atom values): 5572 Å² total; per-residue (Å²): 131,67,62,66,61,51,54,71,18,51,75,49,74,49,78,45,83,66,104,54,34,31,42,39,38,34,32,42,58,96,89,47,77,48,74,54,70,49,80,51,72,82,89,57,73,81,86,43,62,66,60,52,50,50,51,51,41,51,51,46,56,64,46,52,51,47,49,52,46,62,78,38,41,70,60,36,40,77,71,64,78,41,76,99,45,75,71,58,66,76,71,108

Radius of gyration: 15.58 Å; Cα contacts (8 Å, |Δi|>4): 88; chains: 1; bounding box: 40×30×37 Å

Mean predicted aligned error: 9.19 Å

Foldseek 3Di:
DDLVLFLVQWPDWDWDDDVFTKIWTWGDDPHDIDIDMDTDHPPDDPVPPVVVSVVVSVVCCLVVVLVVCVVCVVVCVVVVVDDPDPVNVVSD

Secondary structure (DSSP, 8-state):
--HHHHHHHEEEEEEEESSSEEEEEEEEETTEEEEEEEEE-TTS-TT-HHHHHHHHHHHHHHHHHHHHHHHTHHHHHHTTSS---HHHHTT-

Sequence (92 aa):
MNKDLIRQGITSYSIQFTDKVEILYSFKLDSDLKCGYFNINEDMNFNNQELIKDMIVEHIVNNIIKDFIKDNYEMLTMLNYVKEDKIVKELL